Protein AF-A0A1K0GTM3-F1 (afdb_monomer)

Organism: NCBI:txid56427

Mean predicted aligned error: 4.3 Å

Radius of gyration: 14.05 Å; Cα contacts (8 Å, |Δi|>4): 204; chains: 1; bounding box: 31×30×43 Å

pLDDT: mean 91.62, std 12.64, range [36.16, 98.75]

Secondary structure (DSSP, 8-state):
-HHHHHHHGGGPPTT-EEEEEETTEEEEEEE-SSEEEEEE--TTTS-GGGPPPHHHHHHHHHTTPBPPBTTTBSSEEEEEESSPPHHHHHHHHHHHHHIIIIIS--SS-EEEEE-------

Structure (mmCIF, N/CA/C/O backbone):
data_AF-A0A1K0GTM3-F1
#
_entry.id   AF-A0A1K0GTM3-F1
#
loop_
_atom_site.group_PDB
_atom_site.id
_atom_site.type_symbol
_atom_site.label_atom_id
_atom_site.label_alt_id
_atom_site.label_comp_id
_atom_site.label_asym_id
_atom_site.label_entity_id
_atom_site.label_seq_id
_atom_site.pdbx_PDB_ins_code
_atom_site.Cartn_x
_atom_site.Cartn_y
_atom_site.Cartn_z
_atom_site.occupancy
_atom_site.B_iso_or_equiv
_atom_site.auth_seq_id
_atom_site.auth_comp_id
_atom_site.auth_asym_id
_atom_site.auth_atom_id
_atom_site.pdbx_PDB_model_num
ATOM 1 N N . MET A 1 1 ? 4.343 -15.202 4.808 1.00 77.25 1 MET A N 1
ATOM 2 C CA . MET A 1 1 ? 3.577 -14.064 4.247 1.00 77.25 1 MET A CA 1
ATOM 3 C C . MET A 1 1 ? 4.488 -13.025 3.604 1.00 77.25 1 MET A C 1
ATOM 5 O O . MET A 1 1 ? 4.563 -13.028 2.387 1.00 77.25 1 MET A O 1
ATOM 9 N N . THR A 1 2 ? 5.218 -12.183 4.350 1.00 85.81 2 THR A N 1
ATOM 10 C CA . THR A 1 2 ? 5.996 -11.071 3.756 1.00 85.81 2 THR A CA 1
ATOM 11 C C . THR A 1 2 ? 7.034 -11.515 2.718 1.00 85.81 2 THR A C 1
ATOM 13 O O . THR A 1 2 ? 7.116 -10.914 1.652 1.00 85.81 2 THR A O 1
ATOM 16 N N . GLN A 1 3 ? 7.789 -12.592 2.980 1.00 88.62 3 GLN A N 1
ATOM 17 C CA . GLN A 1 3 ? 8.762 -13.115 2.009 1.00 88.62 3 GLN A CA 1
ATOM 18 C C . GLN A 1 3 ? 8.102 -13.627 0.725 1.00 88.62 3 GLN A C 1
ATOM 20 O O . GLN A 1 3 ? 8.574 -13.322 -0.369 1.00 88.62 3 GLN A O 1
ATOM 25 N N . ASP A 1 4 ? 7.021 -14.397 0.852 1.00 90.12 4 ASP A N 1
ATOM 26 C CA . ASP A 1 4 ? 6.326 -14.981 -0.297 1.00 90.12 4 ASP A CA 1
ATOM 27 C C . ASP A 1 4 ? 5.667 -13.889 -1.139 1.00 90.12 4 ASP A C 1
ATOM 29 O O . ASP A 1 4 ? 5.822 -13.877 -2.357 1.00 90.12 4 ASP A O 1
ATOM 33 N N . LEU A 1 5 ? 5.010 -12.922 -0.489 1.00 90.62 5 LEU A N 1
ATOM 34 C CA . LEU A 1 5 ? 4.441 -11.754 -1.153 1.00 90.62 5 LEU A CA 1
ATOM 35 C C . LEU A 1 5 ? 5.527 -10.953 -1.873 1.00 90.62 5 LEU A C 1
ATOM 37 O O . LEU A 1 5 ? 5.406 -10.692 -3.064 1.00 90.62 5 LEU A O 1
ATOM 41 N N . GLY A 1 6 ? 6.627 -10.630 -1.192 1.00 93.44 6 GLY A N 1
ATOM 42 C CA . GLY A 1 6 ? 7.688 -9.814 -1.774 1.00 93.44 6 GLY A CA 1
ATOM 43 C C . GLY A 1 6 ? 8.397 -10.455 -2.967 1.00 93.44 6 GLY A C 1
ATOM 44 O O . GLY A 1 6 ? 8.837 -9.744 -3.865 1.00 93.44 6 GLY A O 1
ATOM 45 N N . ARG A 1 7 ? 8.469 -11.791 -3.032 1.00 94.06 7 ARG A N 1
A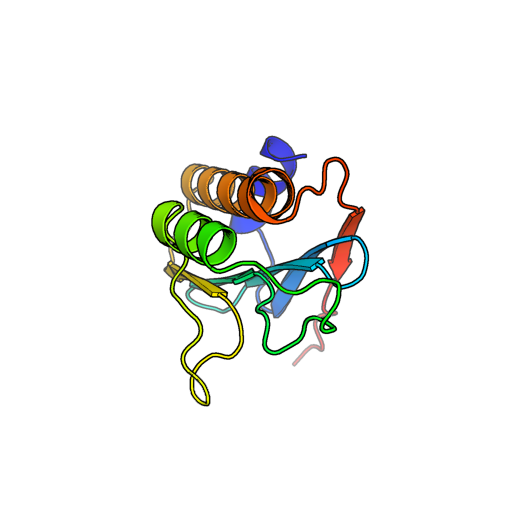TOM 46 C CA . ARG A 1 7 ? 8.951 -12.502 -4.231 1.00 94.06 7 ARG A CA 1
ATOM 47 C C . ARG A 1 7 ? 7.948 -12.472 -5.383 1.00 94.06 7 ARG A C 1
ATOM 49 O O . ARG A 1 7 ? 8.369 -12.526 -6.532 1.00 94.06 7 ARG A O 1
ATOM 56 N N . ARG A 1 8 ? 6.651 -12.400 -5.079 1.00 92.50 8 ARG A N 1
ATOM 57 C CA . ARG A 1 8 ? 5.568 -12.401 -6.070 1.00 92.50 8 ARG A CA 1
ATOM 58 C C . ARG A 1 8 ? 5.325 -11.028 -6.687 1.00 92.50 8 ARG A C 1
ATOM 60 O O . ARG A 1 8 ? 5.088 -10.980 -7.884 1.00 92.50 8 ARG A O 1
ATOM 67 N N . LEU A 1 9 ? 5.417 -9.936 -5.919 1.00 93.62 9 LEU A N 1
ATOM 68 C CA . LEU A 1 9 ? 5.082 -8.586 -6.407 1.00 93.62 9 LEU A CA 1
ATOM 69 C C . LEU A 1 9 ? 5.805 -8.185 -7.714 1.00 93.62 9 LEU A C 1
ATOM 71 O O . LEU A 1 9 ? 5.131 -7.730 -8.632 1.00 93.62 9 LEU A O 1
ATOM 75 N N . PRO A 1 10 ? 7.128 -8.395 -7.877 1.00 93.44 10 PRO A N 1
ATOM 76 C CA . PRO A 1 10 ? 7.828 -8.061 -9.125 1.00 93.44 10 PRO A CA 1
ATOM 77 C C . PRO A 1 10 ? 7.424 -8.927 -10.324 1.00 93.44 10 PRO A C 1
ATOM 79 O O . PRO A 1 10 ? 7.770 -8.599 -11.454 1.00 93.44 10 PRO A O 1
ATOM 82 N N . LEU A 1 11 ? 6.772 -10.062 -10.065 1.00 93.06 11 LEU A N 1
ATOM 83 C CA . LEU A 1 11 ? 6.385 -11.069 -11.052 1.00 93.06 11 LEU A CA 1
ATOM 84 C C . LEU A 1 11 ? 4.894 -11.005 -11.390 1.00 93.06 11 LEU A C 1
ATOM 86 O O . LEU A 1 11 ? 4.407 -11.877 -12.106 1.00 93.06 11 LEU A O 1
ATOM 90 N N . LEU A 1 12 ? 4.167 -10.023 -10.849 1.00 92.62 12 LEU A N 1
ATOM 91 C CA . LEU A 1 12 ? 2.762 -9.846 -11.175 1.00 92.62 12 LEU A CA 1
ATOM 92 C C . LEU A 1 12 ? 2.611 -9.567 -12.682 1.00 92.62 12 LEU A C 1
ATOM 94 O O . LEU A 1 12 ? 3.340 -8.723 -13.221 1.00 92.62 12 LEU A O 1
ATOM 98 N N . PRO A 1 13 ? 1.688 -10.264 -13.363 1.00 92.88 13 PRO A N 1
ATOM 99 C CA . PRO A 1 13 ? 1.173 -9.844 -14.658 1.00 92.88 13 PRO A CA 1
ATOM 100 C C . PRO A 1 13 ? 0.674 -8.397 -14.620 1.00 92.88 13 PRO A C 1
ATOM 102 O O . PRO A 1 13 ? 0.180 -7.925 -13.598 1.00 92.88 13 PRO A O 1
ATOM 105 N N . VAL A 1 14 ? 0.805 -7.684 -15.739 1.00 92.69 14 VAL A N 1
ATOM 106 C CA . VAL A 1 14 ? 0.186 -6.358 -15.887 1.00 92.69 14 VAL A CA 1
ATOM 107 C C . VAL A 1 14 ? -1.329 -6.493 -15.758 1.00 92.69 14 VAL A C 1
ATOM 109 O O . VAL A 1 14 ? -1.910 -7.393 -16.355 1.00 92.69 14 VAL A O 1
ATOM 112 N N . GLY A 1 15 ? -1.942 -5.607 -14.977 1.00 91.81 15 GLY A N 1
ATOM 113 C CA . GLY A 1 15 ? -3.365 -5.608 -14.652 1.00 91.81 15 GLY A CA 1
ATOM 114 C C . GLY A 1 15 ? -3.729 -6.383 -13.385 1.00 91.81 15 GLY A C 1
ATOM 115 O O . GLY A 1 15 ? -4.843 -6.212 -12.894 1.00 91.81 15 GLY A O 1
ATOM 116 N N . ASP A 1 16 ? -2.829 -7.198 -12.822 1.00 93.69 16 ASP A N 1
ATOM 117 C CA . ASP A 1 16 ? -3.122 -7.954 -11.599 1.00 93.69 16 ASP A CA 1
ATOM 118 C C . ASP A 1 16 ? -3.151 -7.053 -10.359 1.00 93.69 16 ASP A C 1
ATOM 120 O O . ASP A 1 16 ? -2.365 -6.103 -10.220 1.00 93.69 16 ASP A O 1
ATOM 124 N N . ILE A 1 17 ? -4.016 -7.424 -9.409 1.00 93.19 17 ILE A N 1
ATOM 125 C CA . ILE A 1 17 ? -4.133 -6.770 -8.108 1.00 93.19 17 ILE A CA 1
ATOM 126 C C . ILE A 1 17 ? -3.932 -7.791 -6.982 1.00 93.19 17 ILE A C 1
ATOM 128 O O . ILE A 1 17 ? -4.532 -8.866 -6.935 1.00 93.19 17 ILE A O 1
ATOM 132 N N . VAL A 1 18 ? -3.092 -7.440 -6.010 1.00 94.94 18 VAL A N 1
ATOM 133 C CA . VAL A 1 18 ? -2.964 -8.188 -4.753 1.00 94.94 18 VAL A CA 1
ATOM 134 C C . VAL A 1 18 ? -3.464 -7.330 -3.609 1.00 94.94 18 VAL A C 1
ATOM 136 O O . VAL A 1 18 ? -2.994 -6.209 -3.442 1.00 94.94 18 VAL A O 1
ATOM 139 N N . ILE A 1 19 ? -4.354 -7.878 -2.784 1.00 95.50 19 ILE A N 1
ATOM 140 C CA . ILE A 1 19 ? -4.974 -7.181 -1.658 1.00 95.50 19 ILE A CA 1
ATOM 141 C C . ILE A 1 19 ? -4.684 -7.947 -0.364 1.00 95.50 19 ILE A C 1
ATOM 143 O O . ILE A 1 19 ? -4.972 -9.136 -0.229 1.00 95.50 19 ILE A O 1
ATOM 147 N N . LEU A 1 20 ? -4.131 -7.255 0.628 1.00 94.94 20 LEU A N 1
ATOM 148 C CA . LEU A 1 20 ? -4.090 -7.719 2.012 1.00 94.94 20 LEU A CA 1
ATOM 149 C C . LEU A 1 20 ? -5.171 -6.973 2.789 1.00 94.94 20 LEU A C 1
ATOM 151 O O . LEU A 1 20 ? -5.100 -5.746 2.875 1.00 94.94 20 LEU A O 1
ATOM 155 N N . GLN A 1 21 ? -6.145 -7.680 3.357 1.00 94.62 21 GLN A N 1
ATOM 156 C CA . GLN A 1 21 ? -7.327 -7.050 3.951 1.00 94.62 21 GLN A CA 1
ATOM 157 C C . GLN A 1 21 ? -7.787 -7.700 5.254 1.00 94.62 21 GLN A C 1
ATOM 159 O O . GLN A 1 21 ? -7.550 -8.876 5.510 1.00 94.62 21 GLN A O 1
ATOM 164 N N . SER A 1 22 ? -8.477 -6.918 6.079 1.00 93.00 22 SER A N 1
ATOM 165 C CA . SER A 1 22 ? -9.263 -7.389 7.219 1.00 93.00 22 SER A CA 1
ATOM 166 C C . SER A 1 22 ? -10.377 -6.377 7.484 1.00 93.00 22 SER A C 1
ATOM 168 O O . SER A 1 22 ? -10.124 -5.271 7.964 1.00 93.00 22 SER A O 1
ATOM 170 N N . GLY A 1 23 ? -11.622 -6.746 7.180 1.00 92.69 23 GLY A N 1
ATOM 171 C CA . GLY A 1 23 ? -12.750 -5.816 7.253 1.00 92.69 23 GLY A CA 1
ATOM 172 C C . GLY A 1 23 ? -12.603 -4.675 6.240 1.00 92.69 23 GLY A C 1
ATOM 173 O O . GLY A 1 23 ? -12.382 -4.931 5.063 1.00 92.69 23 GLY A O 1
ATOM 174 N N . ALA A 1 24 ? -12.728 -3.421 6.689 1.00 95.00 24 ALA A N 1
ATOM 175 C CA . ALA A 1 24 ? -12.584 -2.246 5.818 1.00 95.00 24 ALA A CA 1
ATOM 176 C C . ALA A 1 24 ? -11.124 -1.796 5.626 1.00 95.00 24 ALA A C 1
ATOM 178 O O . ALA A 1 24 ? -10.848 -0.926 4.801 1.00 95.00 24 ALA A O 1
ATOM 179 N N . HIS A 1 25 ? -10.188 -2.354 6.398 1.00 97.25 25 HIS A N 1
ATOM 180 C CA . HIS A 1 25 ? -8.773 -2.021 6.310 1.00 97.25 25 HIS A CA 1
ATOM 181 C C . HIS A 1 25 ? -8.075 -2.895 5.281 1.00 97.25 25 HIS A C 1
ATOM 183 O O . HIS A 1 25 ? -8.120 -4.123 5.373 1.00 97.25 25 HIS A O 1
ATOM 189 N N . TYR A 1 26 ? -7.377 -2.264 4.340 1.00 97.31 26 TYR A N 1
ATOM 190 C CA . TYR A 1 26 ? -6.596 -2.973 3.340 1.00 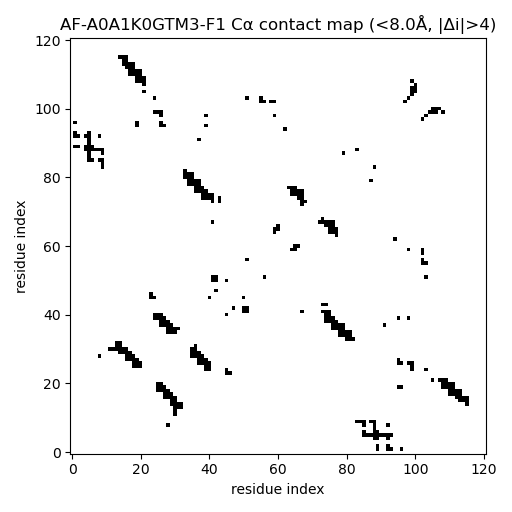97.31 26 TYR A CA 1
ATOM 191 C C . TYR A 1 26 ? -5.318 -2.230 2.957 1.00 97.31 26 TYR A C 1
ATOM 193 O O . TYR A 1 26 ? -5.190 -1.013 3.123 1.00 97.31 26 TYR A O 1
ATOM 201 N N . THR A 1 27 ? -4.394 -3.003 2.396 1.00 98.06 27 THR A N 1
ATOM 202 C CA . THR A 1 27 ? -3.346 -2.516 1.500 1.00 98.06 27 THR A CA 1
ATOM 203 C C . THR A 1 27 ? -3.441 -3.290 0.199 1.00 98.06 27 THR A C 1
ATOM 205 O O . THR A 1 27 ? -3.749 -4.482 0.224 1.00 98.06 27 THR A O 1
ATOM 208 N N . GLN A 1 28 ? -3.176 -2.640 -0.923 1.00 97.19 28 GLN A N 1
ATOM 209 C CA . GLN A 1 28 ? -3.222 -3.285 -2.226 1.00 97.19 28 GLN A CA 1
ATOM 210 C C . GLN A 1 28 ? -2.033 -2.891 -3.085 1.00 97.19 28 GLN A C 1
ATOM 212 O O . GLN A 1 28 ? -1.422 -1.851 -2.863 1.00 97.19 28 GLN A O 1
ATOM 217 N N . VAL A 1 29 ? -1.701 -3.741 -4.047 1.00 97.12 29 VAL A N 1
ATOM 218 C CA . VAL A 1 29 ? -0.746 -3.452 -5.114 1.00 97.12 29 VAL A CA 1
ATOM 219 C C . VAL A 1 29 ? -1.446 -3.720 -6.426 1.00 97.12 29 VAL A C 1
ATOM 221 O O . VAL A 1 29 ? -1.895 -4.843 -6.638 1.00 97.12 29 VAL A O 1
ATOM 224 N N . HIS A 1 30 ? -1.485 -2.721 -7.295 1.00 95.75 30 HIS A N 1
ATOM 225 C CA . HIS A 1 30 ? -1.847 -2.871 -8.692 1.00 95.75 30 HIS A CA 1
ATOM 226 C C . HIS A 1 30 ? -0.575 -2.860 -9.539 1.00 95.75 30 HIS A C 1
ATOM 228 O O . HIS A 1 30 ? 0.295 -1.994 -9.387 1.00 95.75 30 HIS A O 1
ATOM 234 N N . ARG A 1 31 ? -0.443 -3.846 -10.424 1.00 94.25 31 ARG A N 1
ATOM 235 C CA . ARG A 1 31 ? 0.636 -3.882 -11.404 1.00 94.25 31 ARG A CA 1
ATOM 236 C C . ARG A 1 31 ? 0.193 -3.158 -12.675 1.00 94.25 31 ARG A C 1
ATOM 238 O O . ARG A 1 31 ? -0.538 -3.721 -13.478 1.00 94.25 31 ARG A O 1
ATOM 245 N N . ASP A 1 32 ? 0.702 -1.948 -12.891 1.00 92.50 32 ASP A N 1
ATOM 246 C CA . ASP A 1 32 ? 0.564 -1.253 -14.180 1.00 92.50 32 ASP A CA 1
ATOM 247 C C . ASP A 1 32 ? 1.636 -1.755 -15.172 1.00 92.50 32 ASP A C 1
ATOM 249 O O . ASP A 1 32 ? 2.304 -2.748 -14.910 1.00 92.50 32 ASP A O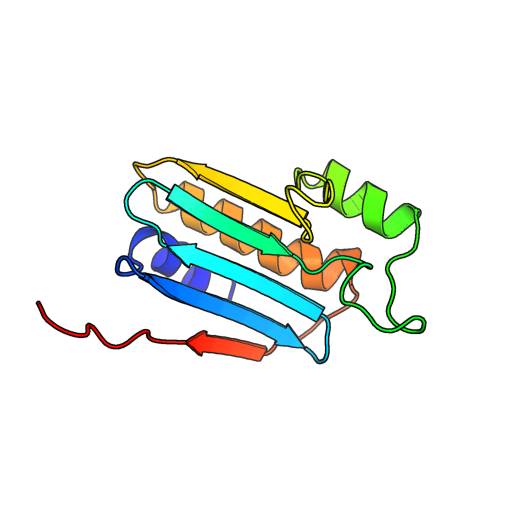 1
ATOM 253 N N . THR A 1 33 ? 1.842 -1.107 -16.314 1.00 91.31 33 THR A N 1
ATOM 254 C CA . THR A 1 33 ? 2.893 -1.429 -17.286 1.00 91.31 33 THR A CA 1
ATOM 255 C C . THR A 1 33 ? 4.262 -1.021 -16.746 1.00 91.31 33 THR A C 1
ATOM 257 O O . THR A 1 33 ? 5.184 -1.841 -16.703 1.00 91.31 33 THR A O 1
ATOM 260 N N . ASP A 1 34 ? 4.372 0.190 -16.194 1.00 94.94 34 ASP A N 1
ATOM 261 C CA . ASP A 1 34 ? 5.657 0.810 -15.830 1.00 94.94 34 ASP A CA 1
ATOM 262 C C . ASP A 1 34 ? 5.861 1.010 -14.321 1.00 94.94 34 ASP A C 1
ATOM 264 O O . ASP A 1 34 ? 6.933 1.437 -13.888 1.00 94.94 34 ASP A O 1
ATOM 268 N N . GLU A 1 35 ? 4.876 0.651 -13.497 1.00 96.38 35 GLU A N 1
ATOM 269 C CA . GLU A 1 35 ? 4.977 0.758 -12.042 1.00 96.38 35 GLU A CA 1
ATOM 270 C C . GLU A 1 35 ? 4.214 -0.340 -11.289 1.00 96.38 35 GLU A C 1
ATOM 272 O O . GLU A 1 35 ? 3.405 -1.085 -11.850 1.00 96.38 35 GLU A O 1
ATOM 277 N N . LEU A 1 36 ? 4.544 -0.463 -10.005 1.00 97.19 36 LEU A N 1
ATOM 278 C CA . LEU A 1 36 ? 3.676 -1.038 -8.986 1.00 97.19 36 LEU A CA 1
ATOM 279 C C . LEU A 1 36 ? 3.077 0.138 -8.214 1.00 97.19 36 LEU A C 1
ATOM 281 O O . LEU A 1 36 ? 3.820 0.870 -7.545 1.00 97.19 36 LEU A O 1
ATOM 285 N N . ASP A 1 37 ? 1.762 0.306 -8.314 1.00 97.06 37 ASP A N 1
ATOM 286 C CA . ASP A 1 37 ? 1.021 1.284 -7.524 1.00 97.06 37 ASP A CA 1
ATOM 287 C C . ASP A 1 37 ? 0.512 0.600 -6.260 1.00 97.06 37 ASP A C 1
ATOM 289 O O . ASP A 1 37 ? -0.233 -0.381 -6.315 1.00 97.06 37 ASP A O 1
ATOM 293 N N . VAL A 1 38 ? 0.997 1.055 -5.111 1.00 98.12 38 VAL A N 1
ATOM 294 C CA . VAL A 1 38 ? 0.711 0.444 -3.818 1.00 98.12 38 VAL A CA 1
ATOM 295 C C . VAL A 1 38 ? -0.129 1.403 -3.011 1.00 98.12 38 VAL A C 1
ATOM 297 O O . VAL A 1 38 ? 0.304 2.519 -2.739 1.00 98.12 38 VAL A O 1
ATOM 300 N N . GLU A 1 39 ? -1.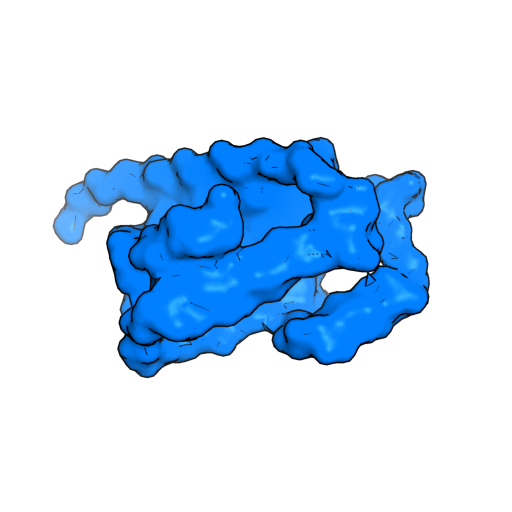282 0.948 -2.547 1.00 98.56 39 GLU A N 1
ATOM 301 C CA . GLU A 1 39 ? -2.207 1.764 -1.776 1.00 98.56 39 GLU A CA 1
ATOM 302 C C . GLU A 1 39 ? -2.462 1.200 -0.378 1.00 98.56 39 GLU A C 1
ATOM 304 O O . GLU A 1 39 ? -2.397 -0.009 -0.145 1.00 98.56 39 GLU A O 1
ATOM 309 N N . ALA A 1 40 ? -2.789 2.091 0.555 1.00 98.69 40 ALA A N 1
ATOM 310 C CA . ALA A 1 40 ? -3.367 1.760 1.848 1.00 98.69 40 ALA A CA 1
ATOM 311 C C . ALA A 1 40 ? -4.608 2.623 2.082 1.00 98.69 40 ALA A C 1
ATOM 313 O O . ALA A 1 40 ? -4.613 3.826 1.792 1.00 98.69 40 ALA A O 1
ATOM 314 N N . VAL A 1 41 ? -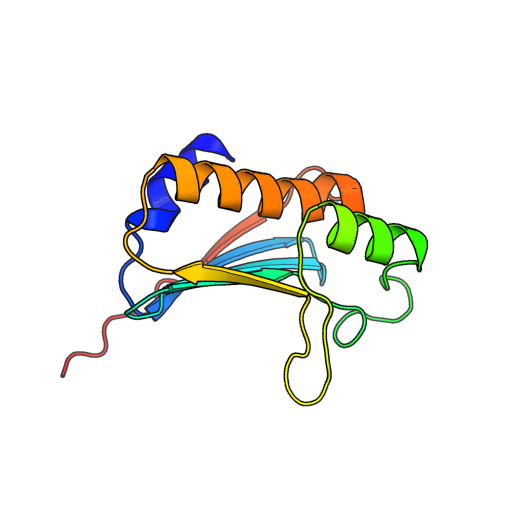5.668 2.011 2.608 1.00 98.56 41 VAL A N 1
ATOM 315 C CA . VAL A 1 41 ? -6.953 2.696 2.757 1.00 98.56 41 VAL A CA 1
ATOM 316 C C . VAL A 1 41 ? -6.839 3.936 3.650 1.00 98.56 41 VAL A C 1
ATOM 318 O O . VAL A 1 41 ? -6.138 3.948 4.667 1.00 98.56 41 VAL A O 1
ATOM 321 N N . SER A 1 42 ? -7.534 5.009 3.281 1.00 98.50 42 SER A N 1
ATOM 322 C CA . SER A 1 42 ? -7.584 6.234 4.083 1.00 98.50 42 SER A CA 1
ATOM 323 C C . SER A 1 42 ? -8.909 6.413 4.830 1.00 98.50 42 SER A C 1
ATOM 325 O O . SER A 1 42 ? -9.909 5.742 4.571 1.00 98.50 42 SER A O 1
ATOM 327 N N . ASN A 1 43 ? -8.949 7.418 5.711 1.00 98.44 43 ASN A N 1
ATOM 328 C CA . ASN A 1 43 ? -10.172 7.842 6.399 1.00 98.44 43 ASN A CA 1
ATOM 329 C C . ASN A 1 43 ? -11.292 8.295 5.456 1.00 98.44 43 ASN A C 1
ATOM 331 O O . ASN A 1 43 ? -12.428 8.406 5.906 1.00 98.44 43 ASN A O 1
ATOM 335 N N . HIS A 1 44 ? -10.990 8.550 4.179 1.00 98.00 44 HIS A N 1
ATOM 336 C CA . HIS A 1 44 ? -12.011 8.840 3.180 1.00 98.00 44 HIS A CA 1
ATOM 337 C C . HIS A 1 44 ? -12.967 7.655 2.972 1.00 98.00 44 HIS A C 1
ATOM 339 O O . HIS A 1 44 ? -14.156 7.866 2.757 1.00 98.00 44 HIS A O 1
ATOM 345 N N . HIS A 1 45 ? -12.458 6.423 3.072 1.00 97.38 45 HIS A N 1
ATOM 346 C CA . HIS A 1 45 ? -13.229 5.197 2.840 1.00 97.38 45 HIS A CA 1
ATOM 347 C C . HIS A 1 45 ? -13.581 4.443 4.129 1.00 97.38 45 HIS A C 1
ATOM 349 O O . HIS A 1 45 ? -14.474 3.596 4.121 1.00 97.38 45 HIS A O 1
ATOM 355 N N . LEU A 1 46 ? -12.904 4.739 5.243 1.00 97.38 46 LEU A N 1
ATOM 356 C CA . LEU A 1 46 ? -13.157 4.063 6.514 1.00 97.38 46 LEU A CA 1
ATOM 357 C C . LEU A 1 46 ? -14.410 4.612 7.218 1.00 97.38 46 LEU A C 1
ATOM 359 O O . LEU A 1 46 ? -14.587 5.834 7.313 1.00 97.38 46 LEU A O 1
ATOM 363 N N . PRO A 1 47 ? -15.252 3.737 7.802 1.00 96.88 47 PRO A N 1
ATOM 364 C CA . PRO A 1 47 ? -16.353 4.181 8.648 1.00 96.88 47 PRO A CA 1
ATOM 365 C C . PRO A 1 47 ? -15.809 4.891 9.894 1.00 96.88 47 PRO A C 1
ATOM 367 O O . PRO A 1 47 ? -14.735 4.555 10.390 1.00 96.88 47 PRO A O 1
ATOM 370 N N . ALA A 1 48 ? -16.570 5.841 10.447 1.00 96.88 48 ALA A N 1
ATOM 371 C CA . ALA A 1 48 ? -16.106 6.738 11.516 1.00 96.88 48 ALA A CA 1
ATOM 372 C C . ALA A 1 48 ? -15.454 6.025 12.721 1.00 96.88 48 ALA A C 1
ATOM 374 O O . ALA A 1 48 ? -14.465 6.507 13.260 1.00 96.88 48 ALA A O 1
ATOM 375 N N . HIS A 1 49 ? -15.969 4.857 13.117 1.00 95.75 49 HIS A N 1
ATOM 376 C CA . HIS A 1 49 ? -15.450 4.076 14.248 1.00 95.75 49 HIS A CA 1
ATOM 377 C C . HIS A 1 49 ? -14.161 3.285 13.939 1.00 95.75 49 HIS A C 1
ATOM 379 O O . HIS A 1 49 ? -13.599 2.673 14.841 1.00 95.75 49 HIS A O 1
ATOM 385 N N . GLN A 1 50 ? -13.707 3.275 12.683 1.00 96.56 50 GLN A N 1
ATOM 386 C CA . GLN A 1 50 ? -12.494 2.591 12.209 1.00 96.56 50 GLN A CA 1
ATOM 387 C C . GLN A 1 50 ? -11.462 3.561 11.621 1.00 96.56 50 GLN A C 1
ATOM 389 O O . GLN A 1 50 ? -10.407 3.125 11.157 1.00 96.56 50 GLN A O 1
ATOM 394 N N . GLN A 1 51 ? -11.761 4.864 11.615 1.00 98.25 51 GLN A N 1
ATOM 395 C CA . GLN A 1 51 ? -10.858 5.885 11.103 1.00 98.25 51 GLN A CA 1
ATOM 396 C C . GLN A 1 51 ? -9.555 5.935 11.902 1.00 98.25 51 GLN A C 1
ATOM 398 O O . GLN A 1 51 ? -9.524 5.820 13.126 1.00 98.25 51 GLN A O 1
ATOM 403 N N . LEU A 1 52 ? -8.472 6.171 11.174 1.00 98.19 52 LEU A N 1
ATOM 404 C CA . LEU A 1 52 ? -7.139 6.391 11.699 1.00 98.19 52 LEU A CA 1
ATOM 405 C C . LEU A 1 52 ? -7.098 7.700 12.485 1.00 98.19 52 LEU A C 1
ATOM 407 O O . LEU A 1 52 ? -7.445 8.771 11.972 1.00 98.19 52 LEU A O 1
ATOM 411 N N . SER A 1 53 ? -6.592 7.628 13.709 1.00 98.38 53 SER A N 1
ATOM 412 C CA . SER A 1 53 ? -6.213 8.808 14.480 1.00 98.38 53 SER A CA 1
ATOM 413 C C . SER A 1 53 ? -5.133 9.623 13.757 1.00 98.38 53 SER A C 1
ATOM 415 O O . SER A 1 53 ? -4.431 9.124 12.875 1.00 98.38 53 SER A O 1
ATOM 417 N N . ALA A 1 54 ? -4.949 10.882 14.159 1.00 98.19 54 ALA A N 1
ATOM 418 C CA . ALA A 1 54 ? -3.867 11.711 13.628 1.00 98.19 54 ALA A CA 1
ATOM 419 C C . ALA A 1 54 ? -2.490 11.044 13.814 1.00 98.19 54 ALA A C 1
ATOM 421 O O . ALA A 1 54 ? -1.691 11.022 12.886 1.00 98.19 54 ALA A O 1
ATOM 422 N N . ALA A 1 55 ? -2.245 10.417 14.971 1.00 98.38 55 ALA A N 1
ATOM 423 C CA . ALA A 1 55 ? -0.995 9.708 15.246 1.00 98.38 55 ALA A CA 1
ATOM 424 C C . ALA A 1 55 ? -0.756 8.533 14.281 1.00 98.38 55 ALA A C 1
ATOM 426 O O . ALA A 1 55 ? 0.350 8.374 13.775 1.00 98.38 55 ALA A O 1
ATOM 427 N N . GLN A 1 56 ? -1.793 7.750 13.971 1.00 98.44 56 GLN A N 1
ATOM 428 C CA . GLN A 1 56 ? -1.705 6.655 12.996 1.00 98.44 56 GLN A CA 1
ATOM 429 C C . GLN A 1 56 ? -1.419 7.163 11.576 1.00 98.44 56 GLN A C 1
ATOM 431 O O . GLN A 1 56 ? -0.625 6.576 10.844 1.00 98.44 56 GLN A O 1
ATOM 436 N N . GLN A 1 57 ? -2.018 8.287 11.183 1.00 98.62 57 GLN A N 1
ATOM 437 C CA . GLN A 1 57 ? -1.732 8.913 9.891 1.00 98.62 57 GLN A CA 1
ATOM 438 C C . GLN A 1 57 ? -0.280 9.417 9.810 1.00 98.62 57 GLN A C 1
ATOM 440 O O . GLN A 1 57 ? 0.382 9.232 8.789 1.00 98.62 57 GLN A O 1
ATOM 445 N N . GLU A 1 58 ? 0.254 9.985 10.894 1.00 98.50 58 GLU A N 1
ATOM 446 C CA . GLU A 1 58 ? 1.678 10.338 10.971 1.00 98.50 58 GLU A CA 1
ATOM 447 C C . GLU A 1 58 ? 2.591 9.108 10.896 1.00 98.50 58 GLU A C 1
ATOM 449 O O . GLU A 1 58 ? 3.636 9.160 10.250 1.00 98.50 58 GLU A O 1
ATOM 454 N N . GLN A 1 59 ? 2.195 7.982 11.495 1.00 98.38 59 GLN A N 1
ATOM 455 C CA . GLN A 1 59 ? 2.951 6.731 11.392 1.00 98.38 59 GLN A CA 1
ATOM 456 C C . GLN A 1 59 ? 3.021 6.212 9.948 1.00 98.38 59 GLN A C 1
ATOM 458 O O . GLN A 1 59 ? 4.097 5.799 9.518 1.00 98.38 59 GLN A O 1
ATOM 463 N N . LEU A 1 60 ? 1.932 6.283 9.170 1.00 98.38 60 LEU A N 1
ATOM 464 C CA . LEU 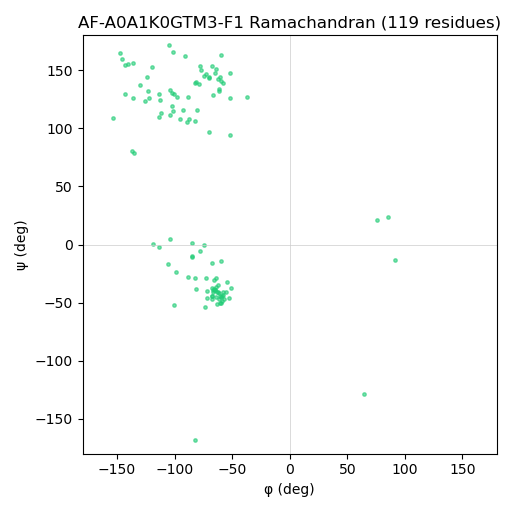A 1 60 ? 1.972 5.950 7.736 1.00 98.38 60 LEU A CA 1
ATOM 465 C C . LEU A 1 60 ? 2.925 6.867 6.969 1.00 98.38 60 LEU A C 1
ATOM 467 O O . LEU A 1 60 ? 3.769 6.383 6.212 1.00 98.38 60 LEU A O 1
ATOM 471 N N . ALA A 1 61 ? 2.837 8.178 7.200 1.00 98.31 61 ALA A N 1
ATOM 472 C CA . ALA A 1 61 ? 3.734 9.138 6.568 1.00 98.31 61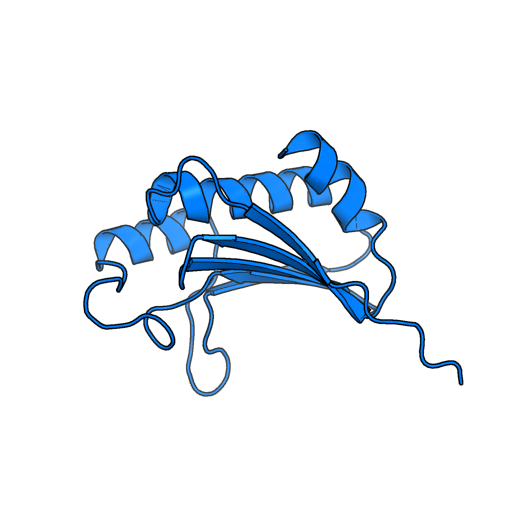 ALA A CA 1
ATOM 473 C C . ALA A 1 61 ? 5.209 8.845 6.906 1.00 98.31 61 ALA A C 1
ATOM 475 O O . ALA A 1 61 ? 6.057 8.805 6.016 1.00 98.31 61 ALA A O 1
ATOM 476 N N . ALA A 1 62 ? 5.512 8.556 8.175 1.00 97.56 62 ALA A N 1
ATOM 477 C CA . ALA A 1 62 ? 6.854 8.196 8.632 1.00 97.56 62 ALA A CA 1
ATOM 478 C C . ALA A 1 62 ? 7.349 6.855 8.056 1.00 97.56 62 ALA A C 1
ATOM 480 O O . ALA A 1 62 ? 8.542 6.696 7.800 1.00 97.56 62 ALA A O 1
ATOM 481 N N . ALA A 1 63 ? 6.442 5.911 7.788 1.00 96.25 63 ALA A N 1
ATOM 482 C CA . ALA A 1 63 ? 6.738 4.665 7.077 1.00 96.25 63 ALA A CA 1
ATOM 483 C C . ALA A 1 63 ? 6.949 4.867 5.559 1.00 96.25 63 ALA A C 1
ATOM 485 O O . ALA A 1 63 ? 7.261 3.917 4.834 1.00 96.25 63 ALA A O 1
ATOM 486 N N . GLY A 1 64 ? 6.832 6.108 5.078 1.00 97.19 64 GLY A N 1
ATOM 487 C CA . GLY A 1 64 ? 7.100 6.512 3.705 1.00 97.19 64 GLY A CA 1
ATOM 488 C C . GLY A 1 64 ? 5.920 6.318 2.759 1.00 97.19 64 GLY A C 1
ATOM 489 O O . GLY A 1 64 ? 6.154 6.165 1.562 1.00 97.19 64 GLY A O 1
ATOM 490 N N . TRP A 1 65 ? 4.694 6.294 3.284 1.00 98.62 65 TRP A N 1
ATOM 491 C CA . TRP A 1 65 ? 3.479 6.435 2.486 1.00 98.62 65 TRP A CA 1
ATOM 492 C C . TRP A 1 65 ? 3.210 7.908 2.187 1.00 98.62 65 TRP A C 1
ATOM 494 O O . TRP A 1 65 ? 3.348 8.769 3.060 1.00 98.62 65 TRP A O 1
ATOM 504 N N . THR A 1 66 ? 2.768 8.204 0.971 1.00 98.69 66 THR A N 1
ATOM 505 C CA . THR A 1 66 ? 2.318 9.549 0.610 1.00 98.69 66 THR A CA 1
ATOM 506 C C . THR A 1 66 ? 0.877 9.752 1.061 1.00 98.69 66 THR A C 1
ATOM 508 O O . THR A 1 66 ? 0.051 8.847 0.945 1.00 98.69 66 THR A O 1
ATOM 511 N N . ARG A 1 67 ? 0.575 10.942 1.595 1.00 98.44 67 ARG A N 1
ATOM 512 C CA . ARG A 1 67 ? -0.771 11.290 2.068 1.00 98.44 67 ARG A CA 1
ATOM 513 C C . ARG A 1 67 ? -1.782 11.328 0.917 1.00 98.44 67 ARG A C 1
ATOM 515 O O . ARG A 1 67 ? -1.421 11.787 -0.169 1.00 98.44 67 ARG A O 1
ATOM 522 N N . PRO A 1 68 ? -3.049 10.970 1.185 1.00 98.12 68 PRO A N 1
ATOM 523 C CA . PRO A 1 68 ? -4.150 11.277 0.286 1.00 98.12 68 PRO A CA 1
ATOM 524 C C . PRO A 1 68 ? -4.248 12.785 0.042 1.00 98.12 68 PRO A C 1
ATOM 526 O O . PRO A 1 68 ? -4.138 13.586 0.975 1.00 98.12 68 PRO A O 1
ATOM 529 N N . ALA A 1 69 ? -4.512 13.166 -1.201 1.00 96.81 69 ALA A N 1
ATOM 530 C CA . ALA A 1 69 ? -4.777 14.539 -1.608 1.00 96.81 69 ALA A CA 1
ATOM 531 C C . ALA A 1 69 ? -5.992 14.581 -2.554 1.00 96.81 69 ALA A C 1
ATOM 533 O O . ALA A 1 69 ? -5.818 14.661 -3.774 1.00 96.81 69 ALA A O 1
ATOM 534 N N . PRO A 1 70 ? -7.231 14.504 -2.032 1.00 94.19 70 PRO A N 1
ATOM 535 C CA . PRO A 1 70 ? -8.427 14.558 -2.863 1.00 94.19 70 PRO A CA 1
ATOM 536 C C . PRO A 1 70 ? -8.538 15.879 -3.649 1.00 94.19 70 PRO A C 1
ATOM 538 O O . PRO A 1 7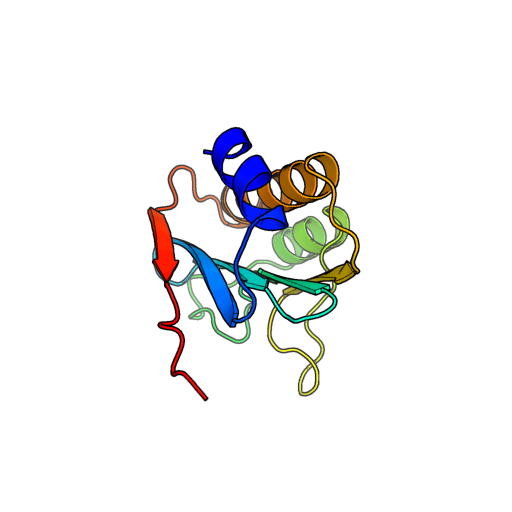0 ? -8.179 16.934 -3.122 1.00 94.19 70 PRO A O 1
ATOM 541 N N . PRO A 1 71 ? -9.059 15.852 -4.890 1.00 94.75 71 PRO A N 1
ATOM 542 C CA . PRO A 1 71 ? -9.597 14.678 -5.581 1.00 94.75 71 PRO A CA 1
ATOM 543 C C . PRO A 1 71 ? -8.532 13.837 -6.308 1.00 94.75 71 PRO A C 1
ATOM 545 O O . PRO A 1 71 ? -8.884 12.862 -6.957 1.00 94.75 71 PRO A O 1
ATOM 548 N N . ALA A 1 72 ? -7.249 14.208 -6.239 1.00 93.44 72 ALA A N 1
ATOM 549 C CA . ALA A 1 72 ? -6.194 13.553 -7.013 1.00 93.44 72 ALA A CA 1
ATOM 550 C C . ALA A 1 72 ? -5.869 12.140 -6.506 1.00 93.44 72 ALA A C 1
ATOM 552 O O . ALA A 1 72 ? -5.633 11.245 -7.307 1.00 93.44 72 ALA A O 1
ATOM 553 N N . THR A 1 73 ? -5.846 11.941 -5.186 1.00 95.56 73 THR A N 1
ATOM 554 C CA . THR A 1 73 ? -5.632 10.627 -4.556 1.00 95.56 73 THR A CA 1
ATOM 555 C C . THR A 1 73 ? -6.494 10.503 -3.306 1.00 95.56 73 THR A C 1
ATOM 557 O O . THR A 1 73 ? -6.494 11.392 -2.451 1.00 95.56 73 THR A O 1
ATOM 560 N N . TYR A 1 74 ? -7.246 9.409 -3.198 1.00 97.62 74 TYR A N 1
ATOM 561 C CA . TYR A 1 74 ? -8.125 9.155 -2.052 1.00 97.62 74 TYR A CA 1
ATOM 562 C C . TYR A 1 74 ? -7.504 8.213 -1.023 1.00 97.62 74 TYR A C 1
ATOM 564 O O . TYR A 1 74 ? -7.844 8.306 0.155 1.00 97.62 74 TYR A O 1
ATOM 572 N N . ASN A 1 75 ? -6.555 7.374 -1.429 1.00 98.50 75 ASN A N 1
ATOM 573 C CA . ASN A 1 75 ? -5.800 6.486 -0.553 1.00 98.50 75 ASN A CA 1
ATOM 574 C C . ASN A 1 75 ? -4.399 7.025 -0.252 1.00 98.50 75 ASN A C 1
ATOM 576 O O . ASN A 1 75 ? -3.902 7.955 -0.892 1.00 98.50 75 ASN A O 1
ATOM 580 N N . TRP A 1 76 ? -3.774 6.438 0.768 1.00 98.75 76 TRP A N 1
ATOM 581 C CA . TRP A 1 76 ? -2.333 6.548 0.954 1.00 98.75 76 TRP A CA 1
ATOM 582 C C . TRP A 1 76 ? -1.652 5.753 -0.143 1.00 98.75 76 TRP A C 1
ATOM 584 O O . TRP A 1 76 ? -2.144 4.680 -0.478 1.00 98.75 76 TRP A O 1
ATOM 594 N N . TRP A 1 77 ? -0.526 6.230 -0.664 1.00 98.62 77 TRP A N 1
ATOM 595 C CA . TRP A 1 77 ? 0.087 5.571 -1.814 1.00 98.62 77 TRP A CA 1
ATOM 596 C C . TRP A 1 77 ? 1.616 5.563 -1.792 1.00 98.62 77 TRP A C 1
ATOM 598 O O . TRP A 1 77 ? 2.269 6.424 -1.190 1.00 98.62 77 TRP A O 1
ATOM 608 N N . ILE A 1 78 ? 2.186 4.572 -2.471 1.00 98.31 78 ILE A N 1
ATOM 609 C CA . ILE A 1 78 ? 3.600 4.442 -2.812 1.00 98.31 78 ILE A CA 1
ATOM 610 C C . ILE A 1 78 ? 3.660 3.991 -4.268 1.00 98.31 78 ILE A C 1
ATOM 612 O O . ILE A 1 78 ? 3.114 2.950 -4.610 1.00 98.31 78 ILE A O 1
ATOM 616 N N . ARG A 1 79 ? 4.406 4.722 -5.097 1.00 96.88 79 ARG A N 1
ATOM 617 C CA . ARG A 1 79 ? 4.752 4.268 -6.446 1.00 96.88 79 ARG A CA 1
ATOM 618 C C . ARG A 1 79 ? 6.155 3.711 -6.466 1.00 96.88 79 ARG A C 1
ATOM 620 O O . ARG A 1 79 ? 7.102 4.359 -6.013 1.00 96.88 79 ARG A O 1
ATOM 627 N N . GLN A 1 80 ? 6.286 2.517 -7.014 1.00 97.62 80 GLN A N 1
ATOM 628 C CA . GLN A 1 80 ? 7.570 1.931 -7.343 1.00 97.62 80 GLN A CA 1
ATOM 629 C C . GLN A 1 80 ? 7.659 1.865 -8.869 1.00 97.62 80 GLN A C 1
ATOM 631 O O . GLN A 1 80 ? 6.898 1.101 -9.450 1.00 97.62 80 GLN A O 1
ATOM 636 N N . PRO A 1 81 ? 8.558 2.622 -9.520 1.00 96.69 81 PRO A N 1
ATOM 637 C CA . PRO A 1 81 ? 8.755 2.546 -10.966 1.00 96.69 81 PRO A CA 1
ATOM 638 C C . PRO A 1 81 ? 9.584 1.317 -11.360 1.00 96.69 81 PRO A C 1
ATOM 640 O O . PRO A 1 81 ? 10.387 0.814 -10.561 1.00 96.69 81 PRO A O 1
ATOM 643 N N . ALA A 1 82 ? 9.382 0.842 -12.589 1.00 92.12 82 ALA A N 1
ATOM 644 C CA . ALA A 1 82 ? 10.154 -0.233 -13.202 1.00 92.12 82 ALA A CA 1
ATOM 645 C C . ALA A 1 82 ? 11.616 0.196 -13.468 1.00 92.12 82 ALA A C 1
ATOM 647 O O . ALA A 1 82 ? 11.887 1.382 -13.675 1.00 92.12 82 ALA A O 1
ATOM 648 N N . PRO A 1 83 ? 12.573 -0.753 -13.512 1.00 93.69 83 PRO A N 1
ATOM 649 C CA . PRO A 1 83 ? 12.411 -2.192 -13.284 1.00 93.69 83 PRO A CA 1
ATOM 650 C C . PRO A 1 83 ? 12.287 -2.551 -11.795 1.00 93.69 83 PRO A C 1
ATOM 652 O O . PRO A 1 83 ? 12.884 -1.905 -10.937 1.00 93.69 83 PRO A O 1
ATOM 655 N N . PHE A 1 84 ? 11.563 -3.631 -11.487 1.00 91.38 84 PHE A N 1
ATOM 656 C CA . PHE A 1 84 ? 11.396 -4.114 -10.111 1.00 91.38 84 PHE A CA 1
ATOM 657 C C . PHE A 1 84 ? 12.366 -5.244 -9.807 1.00 91.38 84 PHE A C 1
ATOM 659 O O . PHE A 1 84 ? 12.395 -6.265 -10.495 1.00 91.38 84 PHE A O 1
ATOM 666 N N . SER A 1 85 ? 13.120 -5.106 -8.724 1.00 94.56 85 SER A N 1
ATOM 667 C CA . SER A 1 85 ? 13.881 -6.221 -8.173 1.00 94.56 85 SER A CA 1
ATOM 668 C C . SER A 1 85 ? 13.068 -6.983 -7.122 1.00 94.56 85 SER A C 1
ATOM 670 O O . SER A 1 85 ? 12.145 -6.450 -6.502 1.00 94.56 85 SER A O 1
ATOM 672 N N . THR A 1 86 ? 13.478 -8.216 -6.812 1.00 93.62 86 THR A N 1
ATOM 673 C CA . THR A 1 86 ? 12.970 -8.946 -5.634 1.00 93.62 86 THR A CA 1
ATOM 674 C C . THR A 1 86 ? 13.145 -8.148 -4.341 1.00 93.62 86 THR A C 1
ATOM 676 O O . THR A 1 86 ? 12.313 -8.241 -3.443 1.00 93.62 86 THR A O 1
ATOM 679 N N . ARG A 1 87 ? 14.200 -7.330 -4.236 1.00 95.81 87 ARG A N 1
ATOM 680 C CA . ARG A 1 87 ? 14.419 -6.465 -3.071 1.00 95.81 87 ARG A CA 1
ATOM 681 C C . ARG A 1 87 ? 13.359 -5.368 -2.970 1.00 95.81 87 ARG A C 1
ATOM 683 O O . ARG A 1 87 ? 12.946 -5.042 -1.859 1.00 95.81 87 ARG A O 1
ATOM 690 N N . ASP A 1 88 ? 12.920 -4.811 -4.095 1.00 96.19 88 ASP A N 1
ATOM 691 C CA . ASP A 1 88 ? 11.839 -3.821 -4.115 1.00 96.19 88 ASP A CA 1
ATOM 692 C C . ASP A 1 88 ? 10.515 -4.465 -3.721 1.00 96.19 88 ASP A C 1
ATOM 694 O O . ASP A 1 88 ? 9.831 -3.948 -2.840 1.00 96.19 88 ASP A O 1
ATOM 698 N N . GLY A 1 89 ? 10.220 -5.647 -4.268 1.00 96.19 89 GLY A N 1
ATOM 699 C CA . GLY A 1 89 ? 9.049 -6.428 -3.875 1.00 96.19 89 GLY A CA 1
ATOM 700 C C . GLY A 1 89 ? 9.020 -6.740 -2.375 1.00 96.19 89 GLY A C 1
ATOM 701 O O . GLY A 1 89 ? 8.006 -6.509 -1.721 1.00 96.19 89 GLY A O 1
ATOM 702 N N . LEU A 1 90 ? 10.136 -7.190 -1.792 1.00 96.38 90 LEU A N 1
ATOM 703 C CA . LEU A 1 90 ? 10.243 -7.424 -0.344 1.00 96.38 90 LEU A CA 1
ATOM 704 C C . LEU A 1 90 ? 9.994 -6.150 0.469 1.00 96.38 90 LEU A C 1
ATOM 706 O O . LEU A 1 90 ? 9.209 -6.183 1.412 1.00 96.38 90 LEU A O 1
ATOM 710 N N . ARG A 1 91 ? 10.592 -5.022 0.070 1.00 96.62 91 ARG A N 1
ATOM 711 C CA . ARG A 1 91 ? 10.395 -3.732 0.748 1.00 96.62 91 ARG A CA 1
ATOM 712 C C . ARG A 1 91 ? 8.935 -3.271 0.694 1.00 96.62 91 ARG A C 1
ATOM 714 O O . ARG A 1 91 ? 8.430 -2.746 1.683 1.00 96.62 91 ARG A O 1
ATOM 721 N N . LEU A 1 92 ? 8.259 -3.442 -0.442 1.00 97.19 92 LEU A N 1
ATOM 722 C CA . LEU A 1 92 ? 6.841 -3.097 -0.577 1.00 97.19 92 LEU A CA 1
ATOM 723 C C . LEU A 1 92 ? 5.965 -4.016 0.277 1.00 97.19 92 LEU A C 1
ATOM 725 O O . LEU A 1 92 ? 5.149 -3.525 1.052 1.00 97.19 92 LEU A O 1
ATOM 729 N N . ALA A 1 93 ? 6.198 -5.329 0.223 1.00 96.12 93 ALA A N 1
ATOM 730 C CA . ALA A 1 93 ? 5.482 -6.296 1.050 1.00 96.12 93 ALA A CA 1
ATOM 731 C C . ALA A 1 93 ? 5.651 -6.008 2.552 1.00 96.12 93 ALA A C 1
ATOM 733 O O . ALA A 1 93 ? 4.688 -6.089 3.311 1.00 96.12 93 ALA A O 1
ATOM 734 N N . GLU A 1 94 ? 6.857 -5.638 2.994 1.00 96.12 94 GLU A N 1
ATOM 735 C CA . GLU A 1 94 ? 7.115 -5.217 4.375 1.00 96.12 94 GLU A CA 1
ATOM 736 C C . GLU A 1 94 ? 6.290 -3.987 4.756 1.00 96.12 94 GLU A C 1
ATOM 738 O O . GLU A 1 94 ? 5.677 -3.979 5.821 1.00 96.12 94 GLU A O 1
ATOM 743 N N . ARG A 1 95 ? 6.217 -2.976 3.883 1.00 97.44 95 ARG A N 1
ATOM 744 C CA . ARG A 1 95 ? 5.439 -1.750 4.126 1.00 97.44 95 ARG A CA 1
ATOM 745 C C . ARG A 1 95 ? 3.937 -1.999 4.177 1.00 97.44 95 ARG A C 1
ATOM 747 O O . ARG A 1 95 ? 3.274 -1.439 5.045 1.00 97.44 95 ARG A O 1
ATOM 754 N N . MET A 1 96 ? 3.415 -2.846 3.294 1.00 97.31 96 MET A N 1
ATOM 755 C CA . MET A 1 96 ? 2.008 -3.255 3.303 1.00 97.31 96 MET A CA 1
ATOM 756 C C . MET A 1 96 ? 1.642 -3.950 4.618 1.00 97.31 96 MET A C 1
ATOM 758 O O . MET A 1 96 ? 0.701 -3.562 5.308 1.00 97.31 96 MET A O 1
ATOM 762 N N . VAL A 1 97 ? 2.443 -4.942 5.018 1.00 94.94 97 VAL A N 1
ATOM 763 C CA . VAL A 1 97 ? 2.216 -5.691 6.261 1.00 94.94 97 VAL A CA 1
ATOM 764 C C . VAL A 1 97 ? 2.395 -4.798 7.491 1.00 94.94 97 VAL A C 1
ATOM 766 O O . VAL A 1 97 ? 1.620 -4.916 8.437 1.00 94.94 97 VAL A O 1
ATOM 769 N N . ALA A 1 98 ? 3.370 -3.885 7.486 1.00 95.25 98 ALA A N 1
ATOM 770 C CA . ALA A 1 98 ? 3.579 -2.933 8.574 1.00 95.25 98 ALA A CA 1
ATOM 771 C C . ALA A 1 98 ? 2.430 -1.921 8.696 1.00 95.25 98 ALA A C 1
ATOM 773 O O . ALA A 1 98 ? 2.014 -1.625 9.810 1.00 95.25 98 ALA A O 1
ATOM 774 N N . ALA A 1 99 ? 1.861 -1.431 7.589 1.00 98.00 99 ALA A N 1
ATOM 775 C CA . ALA A 1 99 ? 0.681 -0.564 7.640 1.00 98.00 99 ALA A CA 1
ATOM 776 C C . ALA A 1 99 ? -0.492 -1.268 8.342 1.00 98.00 99 ALA A C 1
ATOM 778 O O . ALA A 1 99 ? -1.067 -0.732 9.288 1.00 98.00 99 ALA A O 1
ATOM 779 N N . LEU A 1 100 ? -0.786 -2.511 7.955 1.00 96.56 100 LEU A N 1
ATOM 780 C CA . LEU A 1 100 ? -1.843 -3.299 8.588 1.00 96.56 100 LEU A CA 1
ATOM 781 C C . LEU A 1 100 ? -1.540 -3.575 10.069 1.00 96.56 100 LEU A C 1
ATOM 783 O O . LEU A 1 100 ? -2.370 -3.299 10.932 1.00 96.56 100 LEU A O 1
ATOM 787 N N . ARG A 1 101 ? -0.346 -4.082 10.383 1.00 95.81 101 ARG A N 1
ATOM 788 C CA . ARG A 1 101 ? 0.012 -4.519 11.739 1.00 95.81 101 ARG A CA 1
ATOM 789 C C . ARG A 1 101 ? 0.256 -3.360 12.696 1.00 95.81 101 ARG A C 1
ATOM 791 O O . ARG A 1 101 ? -0.326 -3.328 13.775 1.00 95.81 101 ARG A O 1
ATOM 798 N N . ASP A 1 102 ? 1.133 -2.441 12.314 1.00 95.88 102 ASP A N 1
ATOM 799 C CA . ASP A 1 102 ? 1.688 -1.427 13.213 1.00 95.88 102 ASP A CA 1
ATOM 800 C C . ASP A 1 102 ? 0.825 -0.166 13.258 1.00 95.88 102 ASP A C 1
ATOM 802 O O . ASP A 1 102 ? 0.809 0.517 14.280 1.00 95.88 102 ASP A O 1
ATOM 806 N N . VAL A 1 103 ? 0.094 0.133 12.176 1.00 97.50 103 VAL A N 1
ATOM 807 C CA . VAL A 1 103 ? -0.791 1.304 12.121 1.00 97.50 103 VAL A CA 1
ATOM 808 C C . VAL A 1 103 ? -2.241 0.910 12.360 1.00 97.50 103 VAL A C 1
ATOM 810 O O . VAL A 1 103 ? -2.895 1.502 13.216 1.00 97.50 103 VAL A O 1
ATOM 813 N N . TYR A 1 104 ? -2.769 -0.076 11.632 1.00 96.81 104 TYR A N 1
ATOM 814 C CA . TYR A 1 104 ? -4.190 -0.438 11.740 1.00 96.81 104 TYR A CA 1
ATOM 815 C C . TYR A 1 104 ? -4.479 -1.422 12.882 1.00 96.81 104 TYR A C 1
ATOM 817 O O . TYR A 1 104 ? -5.639 -1.615 13.235 1.00 96.81 104 TYR A O 1
ATOM 825 N N . GLY A 1 105 ? -3.446 -2.014 13.492 1.00 94.81 105 GLY A N 1
ATOM 826 C CA . GLY A 1 105 ? -3.589 -2.970 14.595 1.00 94.81 105 GLY A CA 1
ATOM 827 C C . GLY A 1 105 ? -4.042 -4.368 14.158 1.00 94.81 105 GLY A C 1
ATOM 828 O O . GLY A 1 105 ? -4.571 -5.126 14.970 1.00 94.81 105 GLY A O 1
ATOM 829 N N . ILE A 1 106 ? -3.857 -4.723 12.884 1.00 92.81 106 ILE A N 1
ATOM 830 C CA . ILE A 1 106 ? -4.313 -5.983 12.282 1.00 92.81 106 ILE A CA 1
ATOM 831 C C . ILE A 1 106 ? -3.178 -7.003 12.300 1.00 92.81 106 ILE A C 1
ATOM 833 O O . ILE A 1 106 ? -2.212 -6.911 11.545 1.00 92.81 106 ILE A O 1
ATOM 837 N N . VAL A 1 107 ? -3.304 -8.007 13.166 1.00 81.31 107 VAL A N 1
ATOM 838 C CA . VAL A 1 107 ? -2.254 -9.018 13.383 1.00 81.31 107 VAL A CA 1
ATOM 839 C C . VAL A 1 107 ? -2.294 -10.141 12.337 1.00 81.31 107 VAL A C 1
ATOM 841 O O . VAL A 1 107 ? -1.247 -10.696 12.004 1.00 81.31 107 VAL A O 1
ATOM 844 N N . SER A 1 108 ? -3.473 -10.438 11.783 1.00 80.50 108 SER A N 1
ATOM 845 C CA . SER A 1 108 ? -3.682 -11.524 10.815 1.00 80.50 108 SER A CA 1
ATOM 846 C C . SER A 1 108 ? -4.591 -11.063 9.672 1.00 80.50 108 SER A C 1
ATOM 848 O O . SER A 1 108 ? -5.791 -11.320 9.727 1.00 80.50 108 SER A O 1
ATOM 850 N N . PRO A 1 109 ? -4.060 -10.344 8.667 1.00 80.31 109 PRO A N 1
ATOM 851 C CA . PRO A 1 109 ? -4.839 -9.993 7.489 1.00 80.31 109 PRO A CA 1
ATOM 852 C C . PRO A 1 109 ? -5.025 -11.206 6.576 1.00 80.31 109 PRO A C 1
ATOM 854 O O . PRO A 1 109 ? -4.109 -12.016 6.399 1.00 80.31 109 PRO A O 1
ATOM 857 N N . ASP A 1 110 ? -6.186 -11.285 5.943 1.00 81.94 110 ASP A N 1
ATOM 858 C CA . ASP A 1 110 ? -6.420 -12.198 4.838 1.00 81.94 110 ASP A CA 1
ATOM 859 C C . ASP A 1 110 ? -5.632 -11.719 3.616 1.00 81.94 110 ASP A C 1
ATOM 861 O O . ASP A 1 110 ? -5.480 -10.521 3.364 1.00 81.94 110 ASP A O 1
ATOM 865 N N . THR A 1 111 ? -5.111 -12.666 2.840 1.00 78.56 111 THR A N 1
ATOM 866 C CA . THR A 1 111 ? -4.484 -12.370 1.549 1.00 78.56 111 THR A CA 1
ATOM 867 C C . THR A 1 111 ? -5.449 -12.775 0.450 1.00 78.56 111 THR A C 1
ATOM 869 O O . THR A 1 111 ? -5.678 -13.966 0.244 1.00 78.56 111 THR A O 1
ATOM 872 N N . LEU A 1 112 ? -5.984 -11.792 -0.265 1.00 75.50 112 LEU A N 1
ATOM 873 C CA . LEU A 1 112 ? -6.747 -12.003 -1.484 1.00 75.50 112 LEU A CA 1
ATOM 874 C C . LEU A 1 112 ? -5.866 -11.639 -2.680 1.00 75.50 112 LEU A C 1
ATOM 876 O O . LEU A 1 112 ? -5.193 -10.612 -2.705 1.00 75.50 112 LEU A O 1
ATOM 880 N N . VAL A 1 113 ? -5.846 -12.510 -3.676 1.00 73.88 113 VAL A N 1
ATOM 881 C CA . VAL A 1 113 ? -5.219 -12.226 -4.964 1.00 73.88 113 VAL A CA 1
ATOM 882 C C . VAL A 1 113 ? -6.371 -12.192 -5.942 1.00 73.88 113 VAL A C 1
ATOM 884 O O . VAL A 1 113 ? -6.990 -13.230 -6.173 1.00 73.88 113 VAL A O 1
ATOM 887 N N . GLU A 1 114 ? -6.695 -11.008 -6.441 1.00 69.06 114 GLU A N 1
ATOM 888 C CA . GLU A 1 114 ? -7.663 -10.885 -7.517 1.00 69.06 114 GLU A CA 1
ATOM 889 C C . GLU A 1 114 ? -6.879 -11.040 -8.816 1.00 69.06 114 GLU A C 1
ATOM 891 O O . GLU A 1 114 ? -6.035 -10.214 -9.161 1.00 69.06 114 GLU A O 1
ATOM 896 N N . GLN A 1 115 ? -7.069 -12.184 -9.469 1.00 62.53 115 GLN A N 1
ATOM 897 C CA . GLN A 1 115 ?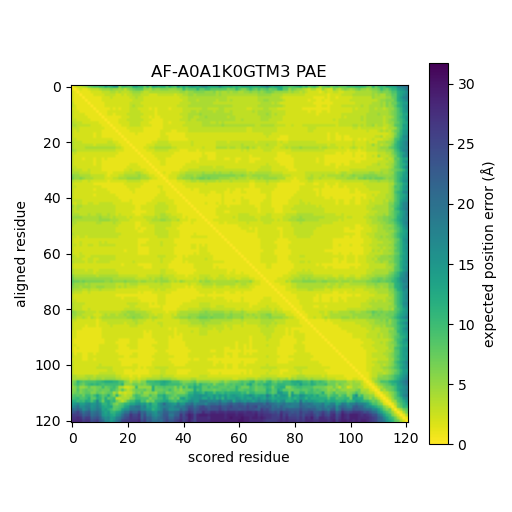 -6.505 -12.412 -10.789 1.00 62.53 115 GLN A CA 1
ATOM 898 C C . GLN A 1 115 ? -7.430 -11.728 -11.780 1.00 62.53 115 GLN A C 1
ATOM 900 O O . GLN A 1 115 ? -8.599 -12.101 -11.893 1.00 62.53 115 GLN A O 1
ATOM 905 N N . THR A 1 116 ? -6.921 -10.719 -12.469 1.00 56.62 116 THR A N 1
ATOM 906 C CA . THR A 1 116 ? -7.654 -10.099 -13.560 1.00 56.62 116 THR A CA 1
ATOM 907 C C . THR A 1 116 ? -7.411 -10.987 -14.768 1.00 56.62 116 THR A C 1
ATOM 909 O O . THR A 1 116 ? -6.299 -11.053 -15.290 1.00 56.62 116 THR A O 1
ATOM 912 N N . ASP A 1 117 ? -8.429 -11.750 -15.167 1.00 46.09 117 ASP A N 1
ATOM 913 C CA . ASP A 1 117 ? -8.361 -12.544 -16.388 1.00 46.09 117 ASP A CA 1
ATOM 914 C C . ASP A 1 117 ? -7.926 -11.634 -17.538 1.00 46.09 117 ASP A C 1
ATOM 916 O O . ASP A 1 117 ? -8.529 -10.588 -17.789 1.00 46.09 117 ASP A O 1
ATOM 920 N N . ASN A 1 118 ? -6.868 -12.060 -18.229 1.00 44.03 118 ASN A N 1
ATOM 921 C CA . ASN A 1 118 ? -6.480 -11.562 -19.537 1.00 44.03 118 ASN A CA 1
ATOM 922 C C . ASN A 1 118 ? -7.727 -11.647 -20.435 1.00 44.03 118 ASN A C 1
ATOM 924 O O . ASN A 1 118 ? -8.006 -12.693 -21.029 1.00 44.03 118 ASN A O 1
ATOM 928 N N . ILE A 1 119 ? -8.501 -10.566 -20.540 1.00 37.75 119 ILE A N 1
ATOM 929 C CA . ILE A 1 119 ? -9.338 -10.381 -21.715 1.00 37.75 119 ILE A CA 1
ATOM 930 C C . ILE A 1 119 ? -8.337 -10.090 -22.822 1.00 37.75 119 ILE A C 1
ATOM 932 O O . ILE A 1 119 ? -7.784 -8.999 -22.924 1.00 37.75 119 ILE A O 1
ATOM 936 N N . LEU A 1 120 ? -8.032 -11.167 -23.544 1.00 41.41 120 LEU A N 1
ATOM 937 C CA . LEU A 1 120 ? -7.393 -11.161 -24.844 1.00 41.41 120 LEU A CA 1
ATOM 938 C C . LEU A 1 120 ? -7.914 -9.975 -25.659 1.00 41.41 120 LEU A C 1
ATOM 940 O O . LEU A 1 120 ? -9.123 -9.867 -25.843 1.00 41.41 120 LEU A O 1
ATOM 944 N N . ASP A 1 121 ? -6.990 -9.165 -26.163 1.00 36.16 121 ASP A N 1
ATOM 945 C CA . ASP A 1 121 ? -6.998 -8.676 -27.542 1.00 36.16 121 ASP A CA 1
ATOM 946 C C . ASP A 1 121 ? -5.550 -8.460 -28.012 1.00 36.16 121 ASP A C 1
ATOM 948 O O . ASP A 1 121 ? -4.770 -7.792 -27.292 1.00 36.16 121 ASP A O 1
#

Solvent-accessible surface area (backbone atoms only — not comparable to full-atom values): 6744 Å² total; per-residue (Å²): 104,49,69,62,47,3,60,43,58,56,67,54,55,71,67,26,34,41,35,41,32,55,89,85,48,40,27,36,37,39,25,49,93,61,33,40,45,32,38,32,68,31,60,83,79,34,56,84,96,69,44,70,51,73,68,38,52,50,50,43,44,74,74,64,35,42,77,52,48,75,91,82,31,68,39,25,36,43,81,44,63,62,82,65,43,58,67,53,18,32,54,50,30,46,50,44,52,41,46,38,37,77,53,70,66,42,88,78,58,48,79,48,71,54,77,58,75,80,76,83,129

InterPro domains:
  IPR054344 TY-Chap, N-terminal domain [PF22552] (2-116)

Sequence (121 aa):
MTQDLGRRLPLLPVGDIVILQSGAHYTQVHRDTDELDVEAVSNHHLPAHQQLSAAQQEQLAAAGWTRPAPPATYNWWIRQPAPFSTRDGLRLAERMVAALRDVYGIVSPDTLVEQTDNILD

Nearest PDB structures (foldseek):
  6djk-assembly1_A-2  TM=5.397E-01  e=3.965E-01  Rickettsia typhi str. Wilmington
  4n98-assembly1_A  TM=3.155E-01  e=8.023E-01  Escherichia coli K-12
  6dlk-assembly1_B  TM=2.173E-01  e=3.965E-01  Rickettsia rickettsii str. 'Sheila Smith'
  3k4x-assembly1_A  TM=2.788E-01  e=1.141E+00  Saccharomyces cerevisiae
  6d46-assembly1_A-2  TM=2.168E-01  e=7.134E-01  Rickettsia typhi str. Wilmington

Foldseek 3Di:
DLLVQLQCLLVDDQQWKKWWDDPQWIWMWHHHPWKTKIWTAAPLRDDPVQHFDPVLVVVLVVLPWADADPPVGRTTIDIDTDDDDSVNSSSSSVSRVCNCCVRSVHPDTDIDIDDDPPPDD